Protein AF-A0A081D936-F1 (afdb_monomer_lite)

Organism: Nonlabens ulvanivorans (NCBI:txid906888)

Structure (mmCIF, N/CA/C/O backbone):
data_AF-A0A081D936-F1
#
_entry.id   AF-A0A081D936-F1
#
loop_
_atom_site.group_PDB
_atom_site.id
_atom_site.type_symbol
_atom_site.label_atom_id
_atom_site.label_alt_id
_atom_site.label_comp_id
_atom_site.label_asym_id
_atom_site.label_entity_id
_atom_site.label_seq_id
_atom_site.pdbx_PDB_ins_code
_atom_site.Cartn_x
_atom_site.Cartn_y
_atom_site.Cartn_z
_atom_site.occupancy
_atom_site.B_iso_or_equiv
_atom_site.auth_seq_id
_atom_site.auth_comp_id
_atom_site.auth_asym_id
_atom_site.auth_atom_id
_atom_site.pdbx_PDB_model_num
ATOM 1 N N . MET A 1 1 ? 3.929 -12.520 -4.855 1.00 75.44 1 MET A N 1
ATOM 2 C CA . MET A 1 1 ? 3.180 -11.850 -3.766 1.00 75.44 1 MET A CA 1
ATOM 3 C C . MET A 1 1 ? 4.002 -11.958 -2.498 1.00 75.44 1 MET A C 1
ATOM 5 O O . MET A 1 1 ? 4.500 -13.045 -2.243 1.00 75.44 1 MET A O 1
ATOM 9 N N . TRP A 1 2 ? 4.189 -10.857 -1.767 1.00 88.94 2 TRP A N 1
ATOM 10 C CA . TRP A 1 2 ? 5.092 -10.810 -0.607 1.00 88.94 2 TRP A CA 1
ATOM 11 C C . TRP A 1 2 ? 4.345 -10.676 0.717 1.00 88.94 2 TRP A C 1
ATOM 13 O O . TRP A 1 2 ? 4.690 -11.351 1.680 1.00 88.94 2 TRP A O 1
ATOM 23 N N . SER A 1 3 ? 3.303 -9.845 0.761 1.00 93.62 3 SER A N 1
ATOM 24 C CA . SER A 1 3 ? 2.459 -9.705 1.946 1.00 93.62 3 SER A CA 1
ATOM 25 C C . SER A 1 3 ? 1.059 -9.222 1.588 1.00 93.62 3 SER A C 1
ATOM 27 O O . SER A 1 3 ? 0.844 -8.586 0.553 1.00 93.62 3 SER A O 1
ATOM 29 N N . ILE A 1 4 ? 0.114 -9.518 2.474 1.00 94.62 4 ILE A N 1
ATOM 30 C CA . ILE A 1 4 ? -1.213 -8.910 2.505 1.00 94.62 4 ILE A CA 1
ATOM 31 C C . ILE A 1 4 ? -1.334 -8.223 3.862 1.00 94.62 4 ILE A C 1
ATOM 33 O O . ILE A 1 4 ? -0.985 -8.806 4.888 1.00 94.62 4 ILE A O 1
ATOM 37 N N . THR A 1 5 ? -1.789 -6.976 3.876 1.00 93.00 5 THR A N 1
ATOM 38 C CA . THR A 1 5 ? -1.920 -6.183 5.101 1.00 93.00 5 THR A CA 1
ATOM 39 C C . THR A 1 5 ? -3.293 -5.532 5.135 1.00 93.00 5 THR A C 1
ATOM 41 O O . THR A 1 5 ? -3.724 -4.954 4.141 1.00 93.00 5 THR A O 1
ATOM 44 N N . SER A 1 6 ? -3.978 -5.628 6.274 1.00 92.50 6 SER A N 1
ATOM 45 C CA . SER A 1 6 ? -5.226 -4.904 6.521 1.00 92.50 6 SER A CA 1
ATOM 46 C C . SER A 1 6 ? -4.929 -3.641 7.319 1.00 92.50 6 SER A C 1
ATOM 48 O O . SER A 1 6 ? -4.312 -3.716 8.382 1.00 92.50 6 SER A O 1
ATOM 50 N N . ILE A 1 7 ? -5.338 -2.484 6.802 1.00 90.75 7 ILE A N 1
ATOM 51 C CA . ILE A 1 7 ? -5.177 -1.189 7.468 1.00 90.75 7 ILE A CA 1
ATOM 52 C C . ILE A 1 7 ? -6.514 -0.458 7.380 1.00 90.75 7 ILE A C 1
ATOM 54 O O . ILE A 1 7 ? -6.988 -0.162 6.287 1.00 90.75 7 ILE A O 1
ATOM 58 N N . ASN A 1 8 ? -7.122 -0.168 8.534 1.00 87.25 8 ASN A N 1
ATOM 59 C CA . ASN A 1 8 ? -8.438 0.476 8.639 1.00 87.25 8 ASN A CA 1
ATOM 60 C C . ASN A 1 8 ? -9.543 -0.252 7.848 1.00 87.25 8 ASN A C 1
ATOM 62 O O . ASN A 1 8 ? -10.380 0.381 7.216 1.00 87.25 8 ASN A O 1
ATOM 66 N N . GLY A 1 9 ? -9.517 -1.589 7.842 1.00 88.81 9 GLY A N 1
ATOM 67 C CA . GLY A 1 9 ? -10.477 -2.417 7.102 1.00 88.81 9 GLY A CA 1
ATOM 68 C C . GLY A 1 9 ? -10.190 -2.548 5.603 1.00 88.81 9 GLY A C 1
ATOM 69 O O . GLY A 1 9 ? -10.777 -3.415 4.962 1.00 88.81 9 GLY A O 1
ATOM 70 N N . GLN A 1 10 ? -9.255 -1.765 5.057 1.00 91.06 10 GLN A N 1
ATOM 71 C CA . GLN A 1 10 ? -8.804 -1.883 3.674 1.00 91.06 10 GLN A CA 1
ATOM 72 C C . GLN A 1 10 ? -7.693 -2.926 3.544 1.00 91.06 10 GLN A C 1
ATOM 74 O O . GLN A 1 10 ? -6.702 -2.877 4.278 1.00 91.06 10 GLN A O 1
ATOM 79 N N . LEU A 1 11 ? -7.811 -3.823 2.565 1.00 94.69 11 LEU A N 1
ATOM 80 C CA . LEU A 1 11 ? -6.760 -4.782 2.231 1.00 94.69 11 LEU A CA 1
ATOM 81 C C . LEU A 1 11 ? -5.791 -4.213 1.192 1.00 94.69 11 LEU A C 1
ATOM 83 O O . LEU A 1 11 ? -6.202 -3.723 0.139 1.00 94.69 11 LEU A O 1
ATOM 87 N N . TYR A 1 12 ? -4.499 -4.353 1.484 1.00 94.69 12 TYR A N 1
ATOM 88 C CA . TYR A 1 12 ? -3.385 -4.033 0.599 1.00 94.69 12 TYR A CA 1
ATOM 89 C C . TYR A 1 12 ? -2.601 -5.306 0.296 1.00 94.69 12 TYR A C 1
ATOM 91 O O . TYR A 1 12 ? -2.128 -5.985 1.208 1.00 94.69 12 TYR A O 1
ATOM 99 N N . CYS A 1 13 ? -2.431 -5.621 -0.983 1.00 96.12 13 CYS A N 1
ATOM 100 C CA . CYS A 1 13 ? -1.615 -6.729 -1.459 1.00 96.12 13 CYS A CA 1
ATOM 101 C C . CYS A 1 13 ? -0.309 -6.188 -2.047 1.00 96.12 13 CYS A C 1
ATOM 103 O O . CYS A 1 13 ? -0.300 -5.487 -3.061 1.00 96.12 13 CYS A O 1
ATOM 105 N N . ASN A 1 14 ? 0.804 -6.518 -1.398 1.00 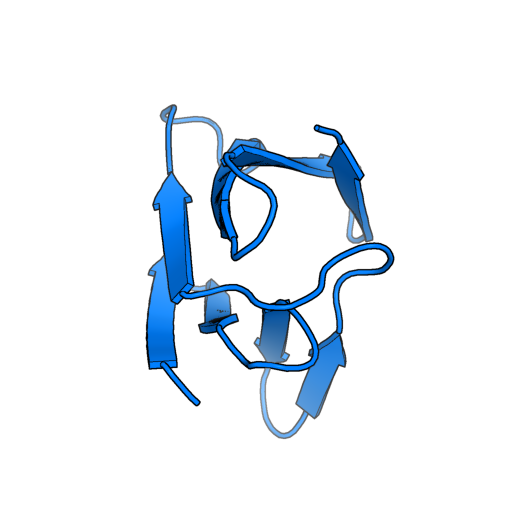96.00 14 ASN A N 1
ATOM 106 C CA . ASN A 1 14 ? 2.142 -6.121 -1.807 1.00 96.00 14 ASN A CA 1
ATOM 107 C C . ASN A 1 14 ? 2.708 -7.154 -2.792 1.00 96.00 14 ASN A C 1
ATOM 109 O O . ASN A 1 14 ? 2.945 -8.324 -2.456 1.00 96.00 14 ASN A O 1
ATOM 113 N N . HIS A 1 15 ? 2.925 -6.720 -4.032 1.00 95.19 15 HIS A N 1
ATOM 114 C CA . HIS A 1 15 ? 3.358 -7.564 -5.137 1.00 95.19 15 HIS A CA 1
ATOM 115 C C . HIS A 1 15 ? 4.640 -7.036 -5.792 1.00 95.19 15 HIS A C 1
ATOM 117 O O . HIS A 1 15 ? 4.994 -5.861 -5.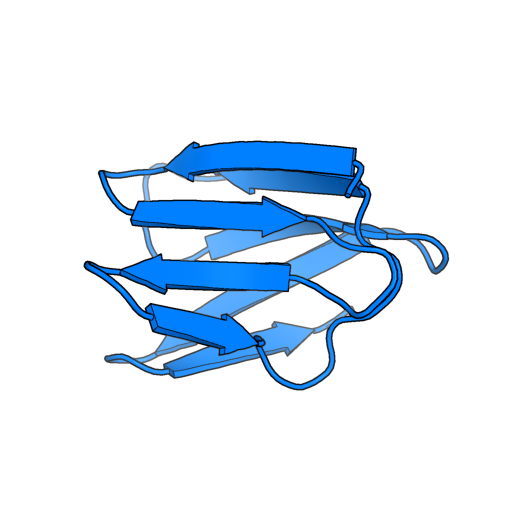698 1.00 95.19 15 HIS A O 1
ATOM 123 N N . HIS A 1 16 ? 5.312 -7.906 -6.550 1.00 94.69 16 HIS A N 1
ATOM 124 C CA . HIS A 1 16 ? 6.405 -7.497 -7.435 1.00 94.69 16 HIS A CA 1
ATOM 125 C C . HIS A 1 16 ? 5.970 -6.375 -8.400 1.00 94.69 16 HIS A C 1
ATOM 127 O O . HIS A 1 16 ? 6.727 -5.454 -8.679 1.00 94.69 16 HIS A O 1
ATOM 133 N N . SER A 1 17 ? 4.717 -6.405 -8.849 1.00 94.38 17 SER A N 1
ATOM 134 C CA . SER A 1 17 ? 4.147 -5.426 -9.786 1.00 94.38 17 SER A CA 1
ATOM 135 C C . SER A 1 17 ? 3.628 -4.145 -9.119 1.00 94.38 17 SER A C 1
ATOM 137 O O . SER A 1 17 ? 3.108 -3.280 -9.817 1.00 94.38 17 SER A O 1
ATOM 139 N N . GLY A 1 18 ? 3.750 -4.010 -7.796 1.00 94.31 18 GLY A N 1
ATOM 140 C CA . GLY A 1 18 ? 3.247 -2.867 -7.033 1.00 94.31 18 GLY A CA 1
ATOM 141 C C . GLY A 1 18 ? 2.255 -3.264 -5.945 1.00 94.31 18 GLY A C 1
ATOM 142 O O . GLY A 1 18 ? 2.112 -4.441 -5.613 1.00 94.31 18 GLY A O 1
ATOM 143 N N . ILE A 1 19 ? 1.574 -2.259 -5.406 1.00 96.00 19 ILE A N 1
ATOM 144 C CA . ILE A 1 19 ? 0.592 -2.409 -4.333 1.00 96.00 19 ILE A CA 1
ATOM 145 C C . ILE A 1 19 ? -0.791 -2.432 -4.952 1.0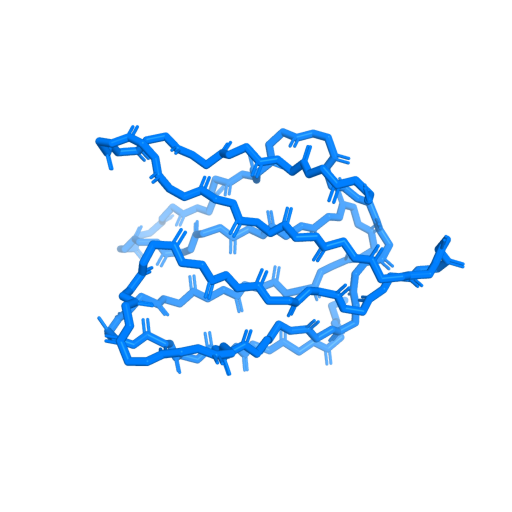0 96.00 19 ILE A C 1
ATOM 147 O O . ILE A 1 19 ? -1.117 -1.571 -5.769 1.00 96.00 19 ILE A O 1
ATOM 151 N N . PHE A 1 20 ? -1.601 -3.395 -4.540 1.00 95.81 20 PHE A N 1
ATOM 152 C CA . PHE A 1 20 ? -2.984 -3.528 -4.967 1.00 95.81 20 PHE A CA 1
ATOM 153 C C . PHE A 1 20 ? -3.913 -3.296 -3.787 1.00 95.81 20 PHE A C 1
ATOM 155 O O . PHE A 1 20 ? -3.696 -3.844 -2.709 1.00 95.81 20 PHE A O 1
ATOM 162 N N . ILE A 1 21 ? -4.947 -2.503 -4.008 1.00 95.06 21 ILE A N 1
ATOM 163 C CA . ILE A 1 21 ? -6.073 -2.329 -3.102 1.00 95.06 21 ILE A CA 1
ATOM 164 C C . ILE A 1 21 ? -7.073 -3.415 -3.461 1.00 95.06 21 ILE A C 1
ATOM 166 O O . ILE A 1 21 ? -7.489 -3.509 -4.614 1.00 95.06 21 ILE A O 1
ATOM 170 N N . VAL A 1 22 ? -7.394 -4.270 -2.496 1.00 94.44 22 VAL A N 1
ATOM 171 C CA . VAL A 1 22 ? -8.332 -5.375 -2.697 1.00 94.44 22 VAL A CA 1
ATOM 172 C C . VAL A 1 22 ? -9.656 -5.011 -2.043 1.00 94.44 22 VAL A C 1
ATOM 174 O O . VAL A 1 22 ? -9.720 -4.847 -0.825 1.00 94.44 22 VAL A O 1
ATOM 177 N N . GLU A 1 23 ? -10.699 -4.889 -2.854 1.00 92.25 23 GLU A N 1
ATOM 178 C CA . GLU A 1 23 ? -12.066 -4.614 -2.413 1.00 92.25 23 GLU A CA 1
ATOM 179 C C . GLU A 1 23 ? -13.021 -5.574 -3.120 1.00 92.25 23 GLU A C 1
ATOM 181 O O . GLU A 1 23 ? -13.026 -5.677 -4.348 1.00 92.25 23 GLU A O 1
ATOM 186 N N . ASN A 1 24 ? -13.843 -6.279 -2.338 1.00 89.75 24 ASN A N 1
ATOM 187 C CA . ASN A 1 24 ? -14.739 -7.329 -2.824 1.00 89.75 24 ASN A CA 1
ATOM 188 C C . ASN A 1 24 ? -13.987 -8.385 -3.661 1.00 89.75 24 ASN A C 1
ATOM 190 O O . ASN A 1 24 ? -13.127 -9.094 -3.142 1.00 89.75 24 ASN A O 1
ATOM 194 N N . ASP A 1 25 ? -14.314 -8.489 -4.946 1.00 92.31 25 ASP A N 1
ATOM 195 C CA . ASP A 1 25 ? -13.745 -9.405 -5.933 1.00 92.31 25 ASP A CA 1
ATOM 196 C C . ASP A 1 25 ? -12.732 -8.724 -6.873 1.00 92.31 25 ASP A C 1
ATOM 198 O O . ASP A 1 25 ? -12.332 -9.301 -7.887 1.00 92.31 25 ASP A O 1
ATOM 202 N N . ARG A 1 26 ? -12.298 -7.496 -6.551 1.00 94.69 26 ARG A N 1
ATOM 203 C CA . ARG A 1 26 ? -11.414 -6.683 -7.396 1.00 94.69 26 ARG A CA 1
ATOM 204 C C . ARG A 1 26 ? -10.115 -6.323 -6.692 1.00 94.69 26 ARG A C 1
ATOM 206 O O . ARG A 1 26 ? -10.062 -6.128 -5.481 1.00 94.69 26 ARG A O 1
ATOM 213 N N . ALA A 1 27 ? -9.057 -6.213 -7.490 1.00 94.75 27 ALA A N 1
ATOM 214 C CA . ALA A 1 27 ? -7.746 -5.753 -7.060 1.00 94.75 27 ALA A CA 1
ATOM 215 C C . ALA A 1 27 ? -7.269 -4.629 -7.986 1.00 94.75 27 ALA A C 1
ATOM 217 O O . ALA A 1 27 ? -6.966 -4.868 -9.157 1.00 94.75 27 ALA A O 1
ATOM 218 N N . GLU A 1 28 ? -7.176 -3.411 -7.461 1.00 95.12 28 GLU A N 1
ATOM 219 C CA . GLU A 1 28 ? -6.763 -2.229 -8.218 1.00 95.12 28 GLU A CA 1
ATOM 220 C C . GLU A 1 28 ? -5.357 -1.794 -7.814 1.00 95.12 28 GLU A C 1
ATOM 222 O O . GLU A 1 28 ? -5.051 -1.595 -6.640 1.00 95.12 28 GLU A O 1
ATOM 227 N N . ARG A 1 29 ? -4.462 -1.658 -8.793 1.00 94.69 29 ARG A N 1
ATOM 228 C CA . ARG A 1 29 ? -3.074 -1.272 -8.532 1.00 94.69 29 ARG A CA 1
ATOM 229 C C . ARG A 1 29 ? -2.969 0.224 -8.241 1.00 94.69 29 ARG A C 1
ATOM 231 O O . ARG A 1 29 ? -3.396 1.035 -9.056 1.00 94.69 29 ARG A O 1
ATOM 238 N N . ILE A 1 30 ? -2.263 0.588 -7.171 1.00 93.44 30 ILE A N 1
ATOM 239 C CA . ILE A 1 30 ? -1.889 1.977 -6.888 1.00 93.44 30 ILE A CA 1
ATOM 240 C C . ILE A 1 30 ? -0.872 2.450 -7.944 1.00 93.44 30 ILE A C 1
ATOM 242 O O . ILE A 1 30 ? 0.223 1.869 -8.040 1.00 93.44 30 ILE A O 1
ATOM 246 N N . PRO A 1 31 ? -1.180 3.494 -8.736 1.00 90.81 31 PRO A N 1
ATOM 247 C CA . PRO A 1 31 ? -0.279 4.001 -9.765 1.00 90.81 31 PRO A CA 1
ATOM 248 C C . PRO A 1 31 ? 1.087 4.405 -9.198 1.00 90.81 31 PRO A C 1
ATOM 250 O O . PRO A 1 31 ? 1.191 4.908 -8.084 1.00 90.81 31 PRO A O 1
ATOM 253 N N . GLY A 1 32 ? 2.149 4.185 -9.975 1.00 88.50 32 GLY A N 1
ATOM 254 C CA . GLY A 1 32 ? 3.518 4.546 -9.582 1.00 88.50 32 GLY A CA 1
ATOM 255 C C . GLY A 1 32 ? 4.209 3.572 -8.618 1.00 88.50 32 GLY A C 1
ATOM 256 O O . GLY A 1 32 ? 5.408 3.710 -8.388 1.00 88.50 32 GLY A O 1
ATOM 257 N N . THR A 1 33 ? 3.511 2.549 -8.112 1.00 91.81 33 THR A N 1
ATOM 258 C CA . THR A 1 33 ? 4.108 1.539 -7.220 1.00 91.81 33 THR A CA 1
ATOM 259 C C . THR A 1 33 ? 4.711 0.360 -7.992 1.00 91.81 33 THR A C 1
ATOM 261 O O . THR A 1 33 ? 4.148 -0.113 -8.981 1.00 91.81 33 THR A O 1
ATOM 264 N N . ILE A 1 34 ? 5.863 -0.142 -7.544 1.00 93.06 34 ILE A N 1
ATOM 265 C CA . ILE A 1 34 ? 6.511 -1.346 -8.080 1.00 93.06 34 ILE A CA 1
ATOM 266 C C . ILE A 1 34 ? 7.344 -2.005 -6.982 1.00 93.06 34 ILE A C 1
ATOM 268 O O . ILE A 1 34 ? 7.917 -1.317 -6.140 1.00 93.06 34 ILE A O 1
ATOM 272 N N . GLY A 1 35 ? 7.425 -3.333 -7.002 1.00 93.94 35 GLY A N 1
ATOM 273 C CA . GLY A 1 35 ? 8.385 -4.067 -6.192 1.00 93.94 35 GLY A CA 1
ATOM 274 C C . GLY A 1 35 ? 8.198 -3.890 -4.695 1.00 93.94 35 GLY A C 1
ATOM 275 O O . GLY A 1 35 ? 9.167 -3.610 -4.000 1.00 93.94 35 GLY A O 1
ATOM 276 N N . THR A 1 36 ? 6.965 -3.988 -4.206 1.00 95.00 36 THR A N 1
ATOM 277 C CA . THR A 1 36 ? 6.622 -3.633 -2.825 1.00 95.00 36 THR A CA 1
ATOM 278 C C . THR A 1 36 ? 6.553 -4.866 -1.945 1.00 95.00 36 THR A C 1
ATOM 280 O O . THR A 1 36 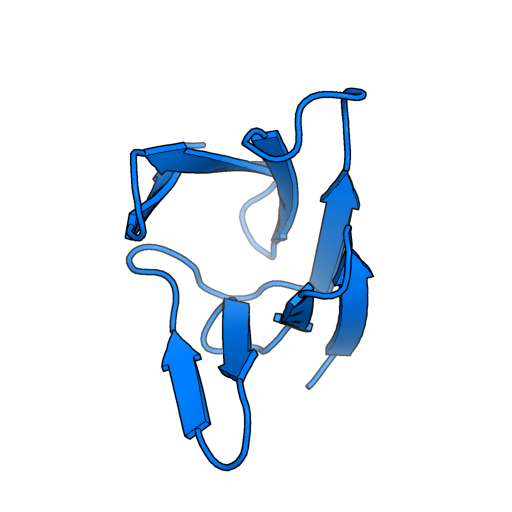? 5.952 -5.864 -2.343 1.00 95.00 36 THR A O 1
ATOM 283 N N . TRP A 1 37 ? 7.139 -4.803 -0.753 1.00 94.25 37 TRP A N 1
ATOM 284 C CA . TRP A 1 37 ? 7.205 -5.938 0.173 1.00 94.25 37 TRP A CA 1
ATOM 285 C C . TRP A 1 37 ? 6.165 -5.831 1.276 1.00 94.25 37 TRP A C 1
ATOM 287 O O . TRP A 1 37 ? 5.559 -6.836 1.642 1.00 94.25 37 TRP A O 1
ATOM 297 N N . GLN A 1 38 ? 5.955 -4.620 1.793 1.00 93.88 38 GLN A N 1
ATOM 298 C CA . GLN A 1 38 ? 5.075 -4.377 2.928 1.00 93.88 38 GLN A CA 1
ATOM 299 C C . GLN A 1 38 ? 4.612 -2.922 2.976 1.00 93.88 38 GLN A C 1
ATOM 301 O O . GLN A 1 38 ? 5.356 -2.012 2.605 1.00 93.88 38 GLN A O 1
ATOM 306 N N . THR A 1 39 ? 3.413 -2.719 3.512 1.00 94.44 39 THR A N 1
ATOM 307 C CA . THR A 1 39 ? 2.822 -1.412 3.800 1.00 94.44 39 THR A CA 1
ATOM 308 C C . THR A 1 39 ? 2.520 -1.291 5.283 1.00 94.44 39 THR A C 1
ATOM 310 O O . THR A 1 39 ? 2.032 -2.234 5.901 1.00 94.44 39 THR A O 1
ATOM 313 N N . HIS A 1 40 ? 2.790 -0.121 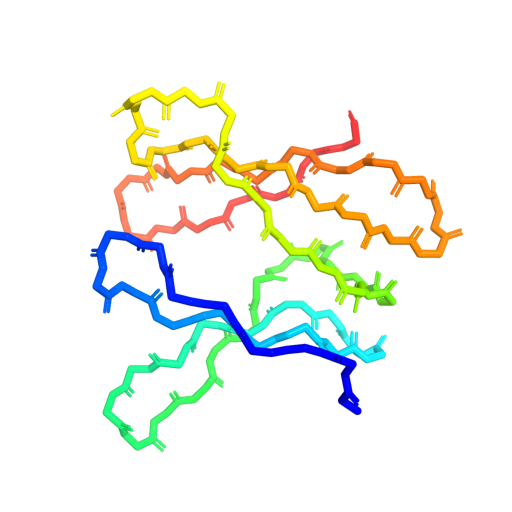5.850 1.00 93.12 40 HIS A N 1
ATOM 314 C CA . HIS A 1 40 ? 2.503 0.201 7.240 1.00 93.12 40 HIS A CA 1
ATOM 315 C C . HIS A 1 40 ? 1.820 1.553 7.354 1.00 93.12 40 HIS A C 1
ATOM 317 O O . HIS A 1 40 ? 2.119 2.494 6.621 1.00 93.12 40 HIS A O 1
ATOM 323 N N . ARG A 1 41 ? 0.929 1.656 8.334 1.00 91.50 41 ARG A N 1
ATOM 324 C CA . ARG A 1 41 ? 0.371 2.927 8.780 1.00 91.50 41 ARG A CA 1
ATOM 325 C C . ARG A 1 41 ? 1.423 3.663 9.609 1.00 91.50 41 ARG A C 1
ATOM 327 O O . ARG A 1 41 ? 2.031 3.049 10.482 1.00 91.50 41 ARG A O 1
ATOM 334 N N . ILE A 1 42 ? 1.634 4.949 9.336 1.00 89.38 42 ILE A N 1
ATOM 335 C CA . ILE A 1 42 ? 2.630 5.764 10.061 1.00 89.38 42 ILE A CA 1
ATOM 336 C C . ILE A 1 42 ? 2.027 6.868 10.925 1.00 89.38 42 ILE A C 1
ATOM 338 O O . ILE A 1 42 ? 2.742 7.496 11.699 1.00 89.38 42 ILE A O 1
ATOM 342 N N . SER A 1 43 ? 0.722 7.098 10.827 1.00 82.19 43 SER A N 1
ATOM 343 C CA . SER A 1 43 ? -0.005 7.979 11.734 1.00 82.19 43 SER A CA 1
ATOM 344 C C . SER A 1 43 ? -1.416 7.460 11.952 1.00 82.19 43 SER A C 1
ATOM 346 O O . SER A 1 43 ? -1.915 6.634 11.187 1.00 82.19 43 SER A O 1
ATOM 348 N N . ASP A 1 44 ? -2.095 7.984 12.970 1.00 79.50 44 ASP A N 1
ATOM 349 C CA . ASP A 1 44 ? -3.515 7.701 13.147 1.00 79.50 44 ASP A CA 1
ATOM 350 C C . ASP A 1 44 ? -4.405 8.285 12.032 1.00 79.50 44 ASP A C 1
ATOM 352 O O . ASP A 1 44 ? -5.597 7.986 11.946 1.00 79.50 44 ASP A O 1
ATOM 356 N N . ASP A 1 45 ? -3.828 9.036 11.097 1.00 69.44 45 ASP A N 1
ATOM 357 C CA . ASP A 1 45 ? -4.511 9.393 9.866 1.00 69.44 45 ASP A CA 1
ATOM 358 C C . ASP A 1 45 ? -4.527 8.194 8.903 1.00 69.44 45 ASP A C 1
ATOM 360 O O . ASP A 1 45 ? -3.500 7.615 8.546 1.00 69.44 45 ASP A O 1
ATOM 364 N N . SER A 1 46 ? -5.720 7.813 8.454 1.00 72.12 46 SER A N 1
ATOM 365 C CA . SER A 1 46 ? -5.90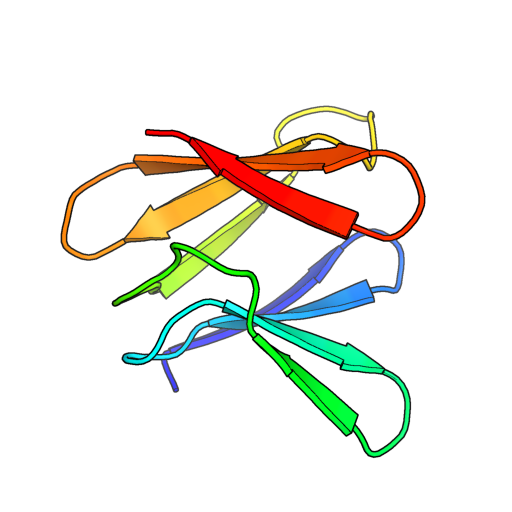7 6.770 7.440 1.00 72.12 46 SER A CA 1
ATOM 366 C C . SER A 1 46 ? -5.339 7.128 6.060 1.00 72.12 46 SER A C 1
ATOM 368 O O . SER A 1 46 ? -5.224 6.251 5.205 1.00 72.12 46 SER A O 1
ATOM 370 N N . ASN A 1 47 ? -4.975 8.394 5.840 1.00 86.62 47 ASN A N 1
ATOM 371 C CA . ASN A 1 47 ? -4.572 8.910 4.535 1.00 86.62 47 ASN A CA 1
ATOM 372 C C . ASN A 1 47 ? -3.068 8.826 4.255 1.00 86.62 47 ASN A C 1
ATOM 374 O O . ASN A 1 47 ? -2.648 9.268 3.184 1.00 86.62 47 ASN A O 1
ATOM 378 N N . LEU A 1 48 ? -2.254 8.293 5.176 1.00 91.50 48 LEU A N 1
ATOM 379 C CA . LEU A 1 48 ? -0.802 8.232 5.009 1.00 91.50 48 LEU A CA 1
ATOM 380 C C . LEU A 1 48 ? -0.225 6.868 5.401 1.00 91.50 48 LEU A C 1
ATOM 382 O O . LEU A 1 48 ? -0.257 6.457 6.563 1.00 91.50 48 LEU A O 1
ATOM 386 N N . LEU A 1 49 ? 0.370 6.194 4.418 1.00 93.94 49 LEU A N 1
ATOM 387 C CA . LEU A 1 49 ? 1.050 4.914 4.597 1.00 93.94 49 LEU A CA 1
ATOM 388 C C . LEU A 1 49 ? 2.504 5.010 4.141 1.00 93.94 49 LEU A C 1
ATOM 390 O O . LEU A 1 49 ? 2.849 5.796 3.260 1.00 93.94 49 LEU A O 1
ATOM 394 N N . LEU A 1 50 ? 3.339 4.150 4.706 1.00 94.38 50 LEU A N 1
ATOM 395 C CA . LEU A 1 50 ? 4.710 3.919 4.280 1.00 94.38 50 LEU A CA 1
ATOM 396 C C . LEU A 1 50 ? 4.810 2.537 3.643 1.00 94.38 50 LEU A C 1
ATOM 398 O O . LEU A 1 50 ? 4.371 1.544 4.223 1.00 94.38 50 LEU A O 1
ATOM 402 N N . ALA A 1 51 ? 5.409 2.470 2.463 1.00 94.88 51 ALA A N 1
ATOM 403 C CA . ALA A 1 51 ? 5.656 1.240 1.733 1.00 94.88 51 ALA A CA 1
ATOM 404 C C . ALA A 1 51 ? 7.158 0.973 1.613 1.00 94.88 51 ALA A C 1
ATOM 406 O O . ALA A 1 51 ? 7.920 1.834 1.167 1.00 94.88 51 ALA A O 1
ATOM 407 N N . GLY A 1 52 ? 7.571 -0.242 1.969 1.00 94.62 52 GLY A N 1
ATOM 408 C CA . GLY A 1 52 ? 8.898 -0.763 1.654 1.00 94.62 52 GLY A CA 1
ATOM 409 C C . GLY A 1 52 ? 8.918 -1.338 0.240 1.00 94.62 52 GLY A C 1
ATOM 410 O O . GLY A 1 52 ? 8.079 -2.177 -0.100 1.00 94.62 52 GLY A O 1
ATOM 411 N N . THR A 1 53 ? 9.861 -0.887 -0.587 1.00 92.81 53 THR A N 1
ATOM 412 C CA . THR A 1 53 ? 9.988 -1.287 -1.996 1.00 92.81 53 THR A CA 1
ATOM 413 C C . THR A 1 53 ? 11.432 -1.638 -2.358 1.00 92.81 53 THR A C 1
ATOM 415 O O . THR A 1 53 ? 12.358 -1.245 -1.648 1.00 92.81 53 THR A O 1
ATOM 418 N N . TYR A 1 54 ? 11.650 -2.276 -3.517 1.00 91.06 54 TYR A N 1
ATOM 419 C CA . TYR A 1 54 ? 12.998 -2.502 -4.070 1.00 91.06 54 TYR A CA 1
ATOM 420 C C . TYR A 1 54 ? 13.836 -1.220 -4.184 1.00 91.06 54 TYR A C 1
ATOM 422 O O . TYR A 1 54 ? 15.057 -1.281 -4.085 1.00 91.06 54 TYR A O 1
ATOM 430 N N . ASN A 1 55 ? 13.193 -0.062 -4.361 1.00 88.75 55 ASN A N 1
ATOM 431 C CA . ASN A 1 55 ? 13.862 1.219 -4.600 1.00 88.75 55 ASN A CA 1
ATOM 432 C C . ASN A 1 55 ? 13.906 2.125 -3.354 1.00 88.75 55 ASN A C 1
ATOM 434 O O . ASN A 1 55 ? 14.186 3.327 -3.469 1.00 88.75 55 ASN A O 1
ATOM 438 N N . GLY A 1 56 ? 13.625 1.562 -2.174 1.00 90.94 56 GLY A N 1
ATOM 439 C CA . GLY A 1 56 ? 13.591 2.261 -0.891 1.00 90.94 56 GLY A CA 1
ATOM 440 C C . GLY A 1 56 ? 12.173 2.455 -0.357 1.00 90.94 56 GLY A C 1
ATOM 441 O O . GLY A 1 56 ? 11.271 1.661 -0.633 1.00 90.94 56 GLY A O 1
ATOM 442 N N . LEU A 1 57 ? 11.987 3.512 0.430 1.00 92.88 57 LEU A N 1
ATOM 443 C CA . LEU A 1 57 ? 10.716 3.838 1.072 1.00 92.88 57 LEU A CA 1
ATOM 444 C C . LEU A 1 57 ? 9.873 4.762 0.197 1.00 92.88 57 LEU A C 1
ATOM 446 O O . LEU A 1 57 ? 10.407 5.658 -0.451 1.00 92.88 57 LEU A O 1
ATOM 450 N N . TYR A 1 58 ? 8.566 4.516 0.176 1.00 92.62 58 TYR A N 1
ATOM 451 C CA . TYR A 1 58 ? 7.584 5.328 -0.538 1.00 92.62 58 TYR A CA 1
ATOM 452 C C . TYR A 1 58 ? 6.455 5.707 0.414 1.00 92.62 58 TYR A C 1
ATOM 454 O O . TYR A 1 58 ? 5.922 4.856 1.124 1.00 92.62 58 TYR A O 1
ATOM 462 N N . PHE A 1 59 ? 6.048 6.968 0.383 1.00 92.31 59 PHE A N 1
ATOM 463 C CA . PHE A 1 59 ? 4.826 7.435 1.017 1.00 92.31 59 PHE A CA 1
ATOM 464 C C . PHE A 1 59 ? 3.650 7.238 0.067 1.00 92.31 59 PHE A C 1
ATOM 466 O O . PHE A 1 59 ? 3.677 7.671 -1.088 1.00 92.31 59 PHE A O 1
ATOM 473 N N . LEU A 1 60 ? 2.596 6.605 0.566 1.00 92.81 60 LEU A N 1
ATOM 474 C CA . LEU A 1 60 ? 1.310 6.534 -0.109 1.00 92.81 60 LEU A CA 1
ATOM 475 C C . LEU A 1 60 ? 0.381 7.528 0.566 1.00 92.81 60 LEU A C 1
ATOM 477 O O . LEU A 1 60 ? 0.220 7.500 1.785 1.00 92.81 60 LEU A O 1
ATOM 481 N N . THR A 1 61 ? -0.228 8.394 -0.235 1.00 91.75 61 THR A N 1
ATOM 482 C CA . THR A 1 61 ? -1.195 9.386 0.238 1.00 91.75 61 THR A CA 1
ATOM 483 C C . THR A 1 61 ? -2.542 9.156 -0.416 1.00 91.75 61 THR A C 1
ATOM 485 O O . THR A 1 61 ? -2.607 8.987 -1.638 1.00 91.75 61 THR A O 1
ATOM 488 N N . LYS A 1 62 ? -3.608 9.164 0.386 1.00 88.69 62 LYS A N 1
ATOM 489 C CA . LYS A 1 62 ? -4.985 9.092 -0.105 1.00 88.69 62 LYS A CA 1
ATOM 490 C C . LYS A 1 62 ? -5.561 10.503 -0.229 1.00 88.69 62 LYS A C 1
ATOM 492 O O . LYS A 1 62 ? -5.466 11.298 0.705 1.00 88.69 62 LYS A O 1
ATOM 497 N N . LYS A 1 63 ? -6.143 10.828 -1.385 1.00 86.56 63 LYS A N 1
ATOM 498 C CA . LYS A 1 63 ? -6.903 12.068 -1.623 1.00 86.56 63 LYS A CA 1
ATOM 499 C C . LYS A 1 63 ? -8.267 11.705 -2.207 1.00 86.56 63 LYS A C 1
ATOM 501 O O . LYS A 1 63 ? -8.359 11.349 -3.382 1.00 86.56 63 LYS A O 1
ATOM 506 N N . GLY A 1 64 ? -9.313 11.785 -1.384 1.00 85.81 64 GLY A N 1
ATOM 507 C CA . GLY A 1 64 ? -10.617 11.206 -1.724 1.00 85.81 64 GLY A CA 1
ATOM 508 C C . GLY A 1 64 ? -10.490 9.687 -1.818 1.00 85.81 64 GLY A C 1
ATOM 509 O O . GLY A 1 64 ? -9.976 9.069 -0.890 1.00 85.81 64 GLY A O 1
ATOM 510 N N . ASP A 1 65 ? -10.863 9.108 -2.957 1.00 84.00 65 ASP A N 1
ATOM 511 C CA . ASP A 1 65 ? -10.749 7.662 -3.205 1.00 84.00 65 ASP A CA 1
ATOM 512 C C . ASP A 1 65 ? -9.442 7.253 -3.895 1.00 84.00 65 ASP A C 1
ATOM 514 O O . ASP A 1 65 ? -9.121 6.072 -3.988 1.00 84.00 65 ASP A O 1
ATOM 518 N N . ASN A 1 66 ? -8.638 8.225 -4.335 1.00 86.25 66 ASN A N 1
ATOM 519 C CA . ASN A 1 66 ? -7.444 7.954 -5.125 1.00 86.25 66 ASN A CA 1
ATOM 520 C C . ASN A 1 66 ? -6.181 7.909 -4.266 1.00 86.25 66 ASN A C 1
ATOM 522 O O . ASN A 1 66 ? -5.937 8.784 -3.430 1.00 86.25 66 ASN A O 1
ATOM 526 N N . TRP A 1 67 ? -5.329 6.925 -4.551 1.00 90.50 67 TRP A N 1
ATOM 527 C CA . TRP A 1 67 ? -4.000 6.811 -3.965 1.00 90.50 67 TRP A CA 1
ATOM 528 C C . TRP A 1 67 ? -2.921 7.326 -4.910 1.00 90.50 67 TRP A C 1
ATOM 530 O O . TRP A 1 67 ? -2.873 6.967 -6.086 1.00 90.50 67 TRP A O 1
ATOM 540 N N . GLY A 1 68 ? -2.014 8.132 -4.363 1.00 89.75 68 GLY A N 1
ATOM 541 C CA . GLY A 1 68 ? -0.779 8.541 -5.021 1.00 89.75 68 GLY A CA 1
ATOM 542 C C . GLY A 1 68 ? 0.441 8.057 -4.246 1.00 89.75 68 GLY A C 1
ATOM 543 O O . GLY A 1 68 ? 0.436 8.057 -3.015 1.00 89.75 68 GLY A O 1
ATOM 544 N N . SER A 1 69 ? 1.500 7.681 -4.961 1.00 88.56 69 SER A N 1
ATOM 545 C CA . SER A 1 69 ? 2.796 7.337 -4.372 1.00 88.56 69 SER A CA 1
ATOM 546 C C . SER A 1 69 ? 3.815 8.456 -4.578 1.00 88.56 69 SER A C 1
ATOM 548 O O . SER A 1 69 ? 3.948 8.968 -5.692 1.00 88.56 69 SER A O 1
ATOM 550 N N . LYS A 1 70 ? 4.590 8.776 -3.543 1.00 86.88 70 LYS A N 1
ATOM 551 C CA . LYS A 1 70 ? 5.747 9.674 -3.614 1.00 86.88 70 LYS A CA 1
ATOM 552 C C . LYS A 1 70 ? 6.929 9.026 -2.894 1.00 86.88 70 LYS A C 1
ATOM 554 O O . LYS A 1 70 ? 6.730 8.406 -1.856 1.00 86.88 70 LYS A O 1
ATOM 559 N N . LYS A 1 71 ? 8.131 9.148 -3.454 1.00 78.88 71 LYS A N 1
ATOM 560 C CA . LYS A 1 71 ? 9.360 8.763 -2.753 1.00 78.88 71 LYS A CA 1
ATOM 561 C C . LYS A 1 71 ? 9.686 9.782 -1.664 1.00 78.88 71 LYS A C 1
ATOM 563 O O . LYS A 1 71 ? 9.506 10.991 -1.944 1.00 78.88 71 LYS A O 1
#

Foldseek 3Di:
DADWDADPNWIWDQDQQFIWTDDDPDTHHQPPGHAWRDKDDDDPDPQWIWTQGPVGIWIWGDDPNHIDIDD

Sequence (71 aa):
MWSITSINGQLYCNHHSGIFIVENDRAERIPGTIGTWQTHRISDDSNLLLAGTYNGLYFLTKKGDNWGSKK

pLDDT: mean 90.78, std 5.38, range [69.44, 96.12]

Radius of gyration: 10.78 Å; chains: 1; bounding box: 29×24×23 Å

Secondary structure (DSSP, 8-state):
--EEEEETTEEEEEETTEEEEEETTEEEEPTT--SEEEEEE-SS-TTEEEEEETTEEEEEEEETTEEEEE-